Protein AF-A0A4Y2QXQ5-F1 (afdb_monomer_lite)

Radius of gyration: 23.0 Å; chains: 1; bounding box: 52×23×56 Å

Secondary structure (DSSP, 8-state):
-HHHHHHHHH--THHHHHHHHHHHHHHHHHHHHHHHHHHHHHHHHHH-TT-TTHHHHHHHHHHT--TTHHHHHTT--S-S-HHHHHHHHHHHHS---------

Sequence (103 aa):
MRAVQKRANNTTGTEQTRYQLLFSRKQALYKKLSLRAKRTSLKNLCKQTKNPYGIPYKAIVKDNLPPSDLFKIMDQPEEGDSQSFANRILRELYPQIPIPFQR

Organism: Araneus ventricosus (NCBI:txid182803)

Foldseek 3Di:
DVVLVVQLVPDDDPVNVVSVVVVVVVVVVVVVVVVVVVVVVLVVLCVPVVLVQSVLVVVCVVVVHDPLCSCVVSPPPPPDDPVVVVVVSCCVVCPPPPPPPPD

Structure (mmCIF, N/CA/C/O backbone):
data_AF-A0A4Y2QXQ5-F1
#
_entry.id   AF-A0A4Y2QXQ5-F1
#
loop_
_atom_site.group_PDB
_atom_site.id
_atom_site.type_symbol
_atom_site.label_atom_id
_atom_site.label_alt_id
_atom_site.label_comp_id
_atom_site.label_asym_id
_atom_site.label_entity_id
_atom_site.label_seq_id
_atom_site.pdbx_PDB_ins_code
_atom_site.Cartn_x
_atom_site.Cartn_y
_atom_site.Cartn_z
_atom_site.occupancy
_atom_site.B_iso_or_equiv
_atom_site.auth_seq_id
_atom_site.auth_comp_id
_atom_site.auth_asym_id
_atom_site.auth_atom_id
_atom_site.pdbx_PDB_model_num
ATOM 1 N N . MET A 1 1 ? -6.386 2.374 17.327 1.00 83.56 1 MET A N 1
ATOM 2 C CA . MET A 1 1 ? -7.314 1.238 17.096 1.00 83.56 1 MET A CA 1
ATOM 3 C C . MET A 1 1 ? -7.324 0.244 18.252 1.00 83.56 1 MET A C 1
ATOM 5 O O . MET A 1 1 ? -8.385 0.059 18.833 1.00 83.56 1 MET A O 1
ATOM 9 N N . ARG A 1 2 ? -6.168 -0.314 18.652 1.00 88.06 2 ARG A N 1
ATOM 10 C CA . ARG A 1 2 ? -6.060 -1.296 19.754 1.00 88.06 2 ARG A CA 1
ATOM 11 C C . ARG A 1 2 ? -6.751 -0.880 21.062 1.00 88.06 2 ARG A C 1
ATOM 13 O O . ARG A 1 2 ? -7.418 -1.701 21.669 1.00 88.06 2 ARG A O 1
ATOM 20 N N . ALA A 1 3 ? -6.655 0.388 21.468 1.00 90.50 3 ALA A N 1
ATOM 21 C CA . ALA A 1 3 ? -7.294 0.870 22.698 1.00 90.50 3 ALA A CA 1
ATOM 22 C C . ALA A 1 3 ? -8.834 0.761 22.687 1.00 90.50 3 ALA A C 1
ATOM 24 O O . ALA A 1 3 ? -9.422 0.395 23.696 1.00 90.50 3 ALA A O 1
ATOM 25 N N . VAL A 1 4 ? -9.489 1.039 21.552 1.00 88.00 4 VAL A N 1
ATOM 26 C CA . VAL A 1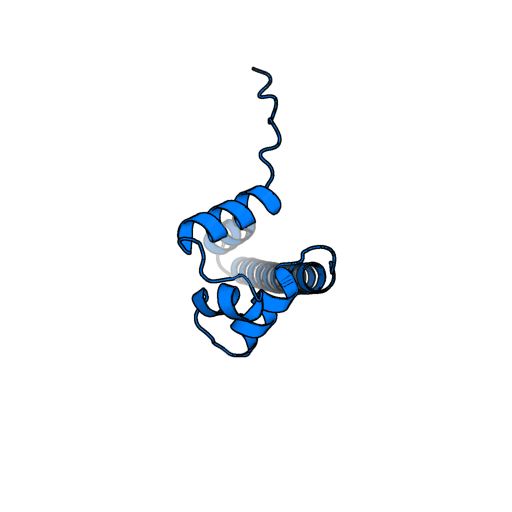 4 ? -10.959 0.937 21.427 1.00 88.00 4 VAL A CA 1
ATOM 27 C C . VAL A 1 4 ? -11.390 -0.527 21.415 1.00 88.00 4 VAL A C 1
ATOM 29 O O . VAL A 1 4 ? -12.380 -0.876 22.042 1.00 88.00 4 VAL A O 1
ATOM 32 N N . GLN A 1 5 ? -10.600 -1.387 20.770 1.00 90.06 5 GLN A N 1
ATOM 33 C CA . GLN A 1 5 ? -10.837 -2.828 20.767 1.00 90.06 5 GLN A CA 1
ATOM 34 C C . GLN A 1 5 ? -10.699 -3.435 22.167 1.00 90.06 5 GLN A C 1
ATOM 36 O O . GLN A 1 5 ? -11.559 -4.194 22.588 1.00 90.06 5 GLN A O 1
ATOM 41 N N . LYS A 1 6 ? -9.670 -3.036 22.928 1.00 92.81 6 LYS A N 1
ATOM 42 C CA . LYS A 1 6 ? -9.522 -3.442 24.334 1.00 92.81 6 LYS A CA 1
ATOM 43 C C . LYS A 1 6 ? -10.731 -3.025 25.178 1.00 92.81 6 LYS A C 1
ATOM 45 O O . LYS A 1 6 ? -11.224 -3.829 25.952 1.00 92.81 6 LYS A O 1
ATOM 50 N N . ARG A 1 7 ? -11.250 -1.802 25.000 1.00 90.50 7 ARG A N 1
ATOM 51 C CA . ARG A 1 7 ? -12.461 -1.348 25.710 1.00 90.50 7 ARG A CA 1
ATOM 52 C C . ARG A 1 7 ? -13.695 -2.161 25.324 1.00 90.50 7 ARG A C 1
ATOM 54 O O . ARG A 1 7 ? -14.424 -2.563 26.216 1.00 90.50 7 ARG A O 1
ATOM 61 N N . ALA A 1 8 ? -13.887 -2.455 24.038 1.00 89.44 8 ALA A N 1
ATOM 62 C CA . ALA A 1 8 ? -14.979 -3.309 23.567 1.00 89.44 8 ALA A CA 1
ATOM 63 C C . ALA A 1 8 ? -14.907 -4.740 24.129 1.00 89.44 8 ALA A C 1
ATOM 65 O O . ALA A 1 8 ? -15.936 -5.352 24.368 1.00 89.44 8 ALA A O 1
ATOM 66 N N . ASN A 1 9 ? -13.707 -5.276 24.352 1.00 89.62 9 ASN A N 1
ATOM 67 C CA . ASN A 1 9 ? -13.545 -6.626 24.896 1.00 89.62 9 ASN A CA 1
ATOM 68 C C . ASN A 1 9 ? -13.722 -6.680 26.423 1.00 89.62 9 ASN A C 1
ATOM 70 O O . ASN A 1 9 ? -14.108 -7.715 26.948 1.00 89.62 9 ASN A O 1
ATOM 74 N N . ASN A 1 10 ? -13.437 -5.578 27.122 1.00 90.81 10 ASN A N 1
ATOM 75 C CA . ASN A 1 10 ? -13.465 -5.507 28.586 1.00 90.81 10 ASN A CA 1
ATOM 76 C C . ASN A 1 10 ? -14.776 -4.927 29.147 1.00 90.81 10 ASN A C 1
ATOM 78 O O . ASN A 1 10 ? -14.902 -4.784 30.359 1.00 90.81 10 ASN A O 1
ATOM 82 N N . THR A 1 11 ? -15.712 -4.517 28.289 1.00 89.69 11 THR A N 1
ATOM 83 C CA . THR A 1 11 ? -17.012 -3.965 28.696 1.00 89.69 11 THR A CA 1
ATOM 84 C C .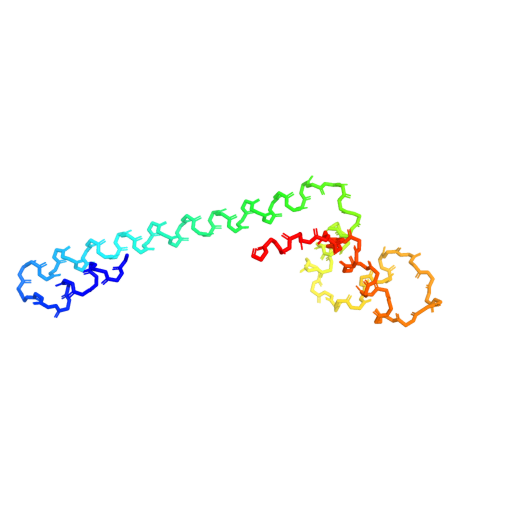 THR A 1 11 ? -18.128 -4.927 28.326 1.00 89.69 11 THR A C 1
ATOM 86 O O . THR A 1 11 ? -18.031 -5.634 27.326 1.00 89.69 11 THR A O 1
ATOM 89 N N . THR A 1 12 ? -19.193 -4.931 29.121 1.00 89.62 12 THR A N 1
ATOM 90 C CA . THR A 1 12 ? -20.357 -5.808 28.950 1.00 89.62 12 THR A CA 1
ATOM 91 C C . THR A 1 12 ? -21.618 -4.955 28.820 1.00 89.62 12 THR A C 1
ATOM 93 O O . THR A 1 12 ? -21.673 -3.835 29.332 1.00 89.62 12 THR A O 1
ATOM 96 N N . GLY A 1 13 ? -22.639 -5.460 28.131 1.00 87.00 13 GLY A N 1
ATOM 97 C CA . GLY A 1 13 ? -23.924 -4.770 27.991 1.00 87.00 13 GLY A CA 1
ATOM 98 C C . GLY A 1 13 ? -23.924 -3.665 26.926 1.00 87.00 13 GLY A C 1
ATOM 99 O O . GLY A 1 13 ? -23.279 -3.768 25.882 1.00 87.00 13 GLY A O 1
ATOM 100 N N . THR A 1 14 ? -24.682 -2.595 27.150 1.00 87.81 14 THR A N 1
ATOM 101 C CA . THR A 1 14 ? -24.926 -1.541 26.144 1.00 87.81 14 THR A CA 1
ATOM 102 C C . THR A 1 14 ? -23.660 -0.772 25.750 1.00 87.81 14 THR A C 1
ATOM 104 O O . THR A 1 14 ? -23.459 -0.467 24.570 1.00 87.81 14 THR A O 1
ATOM 107 N N . GLU A 1 15 ? -22.747 -0.539 26.696 1.00 89.44 15 GLU A N 1
ATOM 108 C CA . GLU A 1 15 ? -21.462 0.120 26.427 1.00 89.44 15 GLU A CA 1
ATOM 109 C C . GLU A 1 15 ? -20.541 -0.727 25.537 1.00 89.44 15 GLU A C 1
ATOM 111 O O . GLU A 1 15 ? -19.812 -0.181 24.703 1.00 89.44 15 GLU A O 1
ATOM 116 N N . GLN A 1 16 ? -20.631 -2.058 25.616 1.00 92.19 16 GLN A N 1
ATOM 117 C CA . GLN A 1 16 ? -19.891 -2.962 24.732 1.00 92.19 16 GLN A CA 1
ATOM 118 C C . GLN A 1 16 ? -20.257 -2.725 23.263 1.00 92.19 16 GLN A C 1
ATOM 120 O O . GLN A 1 16 ? -19.385 -2.542 22.406 1.00 92.19 16 GLN A O 1
ATOM 125 N N . THR A 1 17 ? -21.562 -2.656 22.989 1.00 91.75 17 THR A N 1
ATOM 126 C CA . THR A 1 17 ? -22.112 -2.416 21.647 1.00 91.75 17 THR A CA 1
ATOM 127 C C . THR A 1 17 ? -21.669 -1.052 21.117 1.00 91.75 17 THR A C 1
ATOM 129 O O . THR A 1 17 ? -21.261 -0.918 19.959 1.00 91.75 17 THR A O 1
ATOM 132 N N . ARG A 1 18 ? -21.652 -0.030 21.984 1.00 94.19 18 ARG A N 1
ATOM 133 C CA . ARG A 1 18 ? -21.161 1.314 21.653 1.00 94.19 18 ARG A CA 1
ATOM 134 C C . ARG A 1 18 ? -19.683 1.302 21.250 1.00 94.19 18 ARG A C 1
ATOM 136 O O . ARG A 1 18 ? -19.318 1.906 20.235 1.00 94.19 18 ARG A O 1
ATOM 143 N N . TYR A 1 19 ? -18.826 0.605 21.999 1.00 94.00 19 TYR A N 1
ATOM 144 C CA . TYR A 1 19 ? -17.403 0.494 21.668 1.00 94.00 19 TYR A CA 1
ATOM 145 C C . TYR A 1 19 ? -17.142 -0.346 20.414 1.00 94.00 19 TYR A C 1
ATOM 147 O O . TYR A 1 19 ? -16.271 0.027 19.621 1.00 94.00 19 TYR A O 1
ATOM 155 N N . GLN A 1 20 ? -17.906 -1.416 20.178 1.00 93.50 20 GLN A N 1
ATOM 156 C CA . GLN A 1 20 ? -17.837 -2.184 18.929 1.00 93.50 20 GLN A CA 1
ATOM 157 C C . GLN A 1 20 ? -18.222 -1.330 17.719 1.00 93.50 20 GLN A C 1
ATOM 159 O O . GLN A 1 20 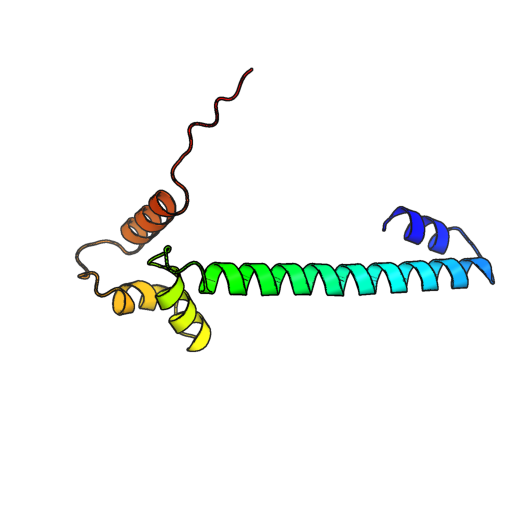? -17.478 -1.289 16.737 1.00 93.50 20 GLN A O 1
ATOM 164 N N . LEU A 1 21 ? -19.321 -0.574 17.799 1.00 95.00 21 LEU A N 1
ATOM 165 C CA . LEU A 1 21 ? -19.731 0.336 16.729 1.00 95.00 21 LEU A CA 1
ATOM 166 C C . LEU A 1 21 ? -18.652 1.393 16.446 1.00 95.00 21 LEU A C 1
ATOM 168 O O . LEU A 1 21 ? -18.314 1.661 15.287 1.00 95.00 21 LEU A O 1
ATOM 172 N N . LEU A 1 22 ? -18.071 1.975 17.501 1.00 94.88 22 LEU A N 1
ATOM 173 C CA . LEU A 1 22 ? -16.978 2.939 17.381 1.00 94.88 22 LEU A CA 1
ATOM 174 C C . LEU A 1 22 ? -15.738 2.316 16.721 1.00 94.88 22 LEU A C 1
ATOM 176 O O . LEU A 1 22 ? -15.107 2.950 15.870 1.00 94.88 22 LEU A O 1
ATOM 180 N N . PHE A 1 23 ? -15.389 1.084 17.097 1.00 94.19 23 PHE A N 1
ATOM 181 C C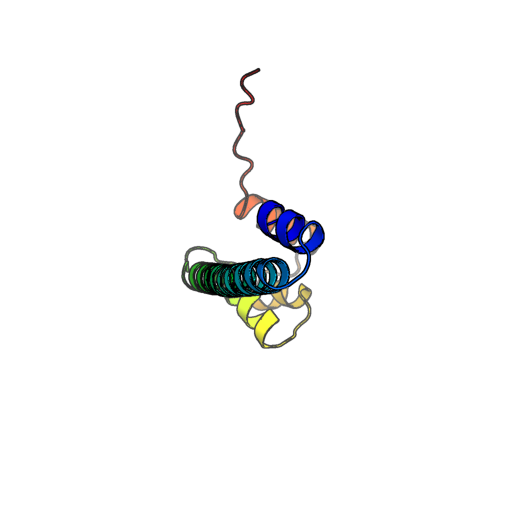A . PHE A 1 23 ? -14.282 0.343 16.501 1.00 94.19 23 PHE A CA 1
ATOM 182 C C . PHE A 1 23 ? -14.511 0.101 15.005 1.00 94.19 23 PHE A C 1
ATOM 184 O O . PHE A 1 23 ? -13.654 0.472 14.199 1.00 94.19 23 PHE A O 1
ATOM 191 N N . SER A 1 24 ? -15.681 -0.415 14.624 1.00 93.56 24 SER A N 1
ATOM 192 C CA . SER A 1 24 ? -16.051 -0.683 13.230 1.00 93.56 24 SER A CA 1
ATOM 193 C C . SER A 1 24 ? -15.996 0.579 12.368 1.00 93.56 24 SER A C 1
ATOM 195 O O . SER A 1 24 ? -15.391 0.568 11.294 1.00 93.56 24 SER A O 1
ATOM 197 N N . ARG A 1 25 ? -16.521 1.712 12.863 1.00 96.31 25 ARG A N 1
ATOM 198 C CA . ARG A 1 25 ? -16.445 3.007 12.158 1.00 96.31 25 ARG A CA 1
ATOM 199 C C . ARG A 1 25 ? -15.002 3.448 11.927 1.00 96.31 25 ARG A C 1
ATOM 201 O O . ARG A 1 25 ? -14.636 3.806 10.806 1.00 96.31 25 ARG A O 1
ATOM 208 N N . LYS A 1 26 ? -14.156 3.393 12.961 1.00 95.38 26 LYS A N 1
ATOM 209 C CA . LYS A 1 26 ? -12.739 3.771 12.830 1.00 95.38 26 LYS A CA 1
ATOM 210 C C . LYS A 1 26 ? -11.981 2.829 11.893 1.00 95.38 26 LYS A C 1
ATOM 212 O O . LYS A 1 26 ? -11.140 3.287 11.121 1.00 95.38 26 LYS A O 1
ATOM 217 N N . GLN A 1 27 ? -12.293 1.535 11.917 1.00 95.56 27 GLN A N 1
ATOM 218 C CA . GLN A 1 27 ? -11.676 0.553 11.031 1.00 95.56 27 GLN A CA 1
ATOM 219 C C . GLN A 1 27 ? -12.060 0.790 9.568 1.00 95.56 27 GLN A C 1
ATOM 221 O O . GLN A 1 27 ? -11.186 0.774 8.701 1.00 95.56 27 GLN A O 1
ATOM 226 N N . ALA A 1 28 ? -13.338 1.057 9.292 1.00 96.62 28 ALA A N 1
ATOM 227 C CA . ALA A 1 28 ? -13.821 1.374 7.952 1.00 96.62 28 ALA A CA 1
ATOM 228 C C . ALA A 1 28 ? -13.163 2.648 7.401 1.00 96.62 28 ALA A C 1
ATOM 230 O O . ALA A 1 28 ? -12.668 2.649 6.271 1.00 96.62 28 ALA A O 1
ATOM 231 N N . LEU A 1 29 ? -13.071 3.706 8.217 1.00 96.88 29 LEU A N 1
ATOM 232 C CA . LEU A 1 29 ? -12.371 4.940 7.847 1.00 96.88 29 LEU A CA 1
ATOM 233 C C . LEU A 1 29 ? -10.894 4.686 7.533 1.00 96.88 29 LEU A C 1
ATOM 235 O O . LEU A 1 29 ? -10.407 5.130 6.496 1.00 96.88 29 LEU A O 1
ATOM 239 N N . TYR A 1 30 ? -10.193 3.921 8.372 1.00 95.69 30 TYR A N 1
ATOM 240 C CA . TYR A 1 30 ? -8.795 3.566 8.126 1.00 95.69 30 TYR A CA 1
ATOM 241 C C . TYR A 1 30 ? -8.612 2.775 6.821 1.00 95.69 30 TYR A C 1
ATOM 243 O O . TYR A 1 30 ? -7.743 3.108 6.014 1.00 95.69 30 TYR A O 1
ATOM 251 N N . LYS A 1 31 ? -9.450 1.761 6.565 1.00 96.75 31 LYS A N 1
ATOM 252 C CA . LYS A 1 31 ? -9.423 0.989 5.308 1.00 96.75 31 LYS A CA 1
ATOM 253 C C . LYS A 1 31 ? -9.670 1.889 4.092 1.00 96.75 31 LYS A C 1
ATOM 255 O O . LYS A 1 31 ? -8.939 1.805 3.111 1.00 96.75 31 LYS A O 1
ATOM 260 N N . LYS A 1 32 ? -10.642 2.803 4.173 1.00 97.69 32 LYS A N 1
ATOM 261 C CA . LYS A 1 32 ? -10.934 3.774 3.107 1.00 97.69 32 LYS A CA 1
ATOM 262 C C . LYS A 1 32 ? -9.748 4.705 2.840 1.00 97.69 32 LYS A C 1
ATOM 264 O O . LYS A 1 32 ? -9.365 4.890 1.687 1.00 97.69 32 LYS A O 1
ATOM 269 N N . LEU A 1 33 ? -9.164 5.282 3.891 1.00 97.50 33 LEU A N 1
ATOM 270 C CA . LEU A 1 33 ? -8.038 6.211 3.778 1.00 97.50 33 LEU A CA 1
ATOM 271 C C . LEU A 1 33 ? -6.775 5.516 3.267 1.00 97.50 33 LEU A C 1
ATOM 273 O O . LEU A 1 33 ? -6.135 6.028 2.355 1.00 97.50 33 LEU A O 1
ATOM 277 N N . SER A 1 34 ? -6.454 4.331 3.788 1.00 96.06 34 SER A N 1
ATOM 278 C CA . SER A 1 34 ? -5.311 3.537 3.321 1.00 96.06 34 SER A CA 1
ATOM 279 C C . SER A 1 34 ? -5.470 3.108 1.862 1.00 96.06 34 SER A C 1
ATOM 281 O O . SER A 1 34 ? -4.530 3.249 1.083 1.00 96.06 34 SER A O 1
ATOM 283 N N . LEU A 1 35 ? -6.661 2.664 1.447 1.00 96.75 35 LEU A N 1
ATOM 284 C CA . LEU A 1 35 ? -6.938 2.338 0.047 1.00 96.75 35 LEU A CA 1
ATOM 285 C C . LEU A 1 35 ? -6.801 3.569 -0.858 1.00 96.75 35 LEU A C 1
ATOM 287 O O . LEU A 1 35 ? -6.201 3.482 -1.929 1.00 96.75 35 LEU A O 1
ATOM 291 N N . ARG A 1 36 ? -7.320 4.725 -0.424 1.00 96.69 36 ARG A N 1
ATOM 292 C CA . ARG A 1 36 ? -7.164 5.991 -1.149 1.00 96.69 36 ARG A CA 1
ATOM 293 C C . ARG A 1 36 ? -5.690 6.373 -1.273 1.00 96.69 36 ARG A C 1
ATOM 295 O O . ARG A 1 36 ? -5.262 6.693 -2.373 1.00 96.69 36 ARG A O 1
ATOM 302 N N . ALA A 1 37 ? -4.916 6.288 -0.193 1.00 95.19 37 ALA A N 1
ATOM 303 C CA . ALA A 1 37 ? -3.485 6.584 -0.197 1.00 95.19 37 ALA A CA 1
ATOM 304 C C . ALA A 1 37 ? -2.715 5.666 -1.158 1.00 95.19 37 ALA A C 1
ATOM 306 O O . ALA A 1 37 ? -1.952 6.162 -1.982 1.00 95.19 37 ALA A O 1
ATOM 307 N N . LYS A 1 38 ? -2.985 4.353 -1.133 1.00 92.00 38 LYS A N 1
ATOM 308 C CA . LYS A 1 38 ? -2.394 3.378 -2.067 1.00 92.00 38 LYS A CA 1
ATOM 309 C C . LYS A 1 38 ? -2.716 3.711 -3.525 1.00 92.00 38 LYS A C 1
ATOM 311 O O . LYS A 1 38 ? -1.816 3.770 -4.355 1.00 92.00 38 LYS A O 1
ATOM 316 N N . ARG A 1 39 ? -3.988 3.987 -3.837 1.00 92.44 39 ARG A N 1
ATOM 317 C CA . ARG A 1 39 ? -4.421 4.363 -5.195 1.00 92.44 39 ARG A CA 1
ATOM 318 C C . ARG A 1 39 ? -3.796 5.675 -5.659 1.00 92.44 39 ARG A C 1
ATOM 320 O O . ARG A 1 39 ? -3.363 5.764 -6.801 1.00 92.44 39 ARG A O 1
ATOM 327 N N . THR A 1 40 ? -3.740 6.682 -4.790 1.00 90.56 40 THR A N 1
ATOM 328 C CA . THR A 1 40 ? -3.093 7.962 -5.099 1.00 90.56 40 THR A CA 1
ATOM 329 C C . THR A 1 40 ? -1.592 7.783 -5.311 1.00 90.56 40 THR A C 1
ATOM 331 O O . THR A 1 40 ? -1.067 8.328 -6.270 1.00 90.56 40 THR A O 1
ATOM 334 N N . SER A 1 41 ? -0.913 6.987 -4.481 1.00 83.00 41 SER A N 1
ATOM 335 C CA . SER A 1 41 ? 0.509 6.662 -4.640 1.00 83.00 41 SER A CA 1
ATOM 336 C C . SER A 1 41 ? 0.782 5.967 -5.974 1.00 83.00 41 SER A C 1
ATOM 338 O O . SER A 1 41 ? 1.632 6.436 -6.722 1.00 83.00 41 SER A O 1
ATOM 340 N N . LEU A 1 42 ? -0.007 4.949 -6.336 1.00 78.88 42 LEU A N 1
ATOM 341 C CA . LEU A 1 42 ? 0.088 4.293 -7.643 1.00 78.88 42 LEU A CA 1
ATOM 342 C C . LEU A 1 42 ? -0.172 5.277 -8.791 1.00 78.88 42 LEU A C 1
ATOM 344 O O . LEU A 1 42 ? 0.592 5.333 -9.746 1.00 78.88 42 LEU A O 1
ATOM 348 N N . LYS A 1 43 ? -1.224 6.099 -8.693 1.00 83.19 43 LYS A N 1
ATOM 349 C CA . LYS A 1 43 ? -1.538 7.122 -9.701 1.00 83.19 43 LYS A CA 1
ATOM 350 C C . LYS A 1 43 ? -0.401 8.132 -9.849 1.00 83.19 43 LYS A C 1
ATOM 352 O O . LYS A 1 43 ? -0.113 8.533 -10.969 1.00 83.19 43 LYS A O 1
ATOM 357 N N . ASN A 1 44 ? 0.223 8.541 -8.747 1.00 79.31 44 ASN A N 1
ATOM 358 C CA . ASN A 1 44 ? 1.355 9.460 -8.748 1.00 79.31 44 ASN A CA 1
ATOM 359 C C . ASN A 1 44 ? 2.600 8.801 -9.343 1.00 79.31 44 ASN A C 1
ATOM 361 O O . ASN A 1 44 ? 3.231 9.421 -10.185 1.00 79.31 44 ASN A O 1
ATOM 365 N N . LEU A 1 45 ? 2.896 7.545 -9.000 1.00 70.81 45 LEU A N 1
ATOM 366 C CA . LEU A 1 45 ? 3.969 6.763 -9.621 1.00 70.81 45 LEU A CA 1
ATOM 367 C C . LEU A 1 45 ? 3.764 6.650 -11.139 1.00 70.81 45 LEU A C 1
ATOM 369 O O . LEU A 1 45 ? 4.680 6.902 -11.909 1.00 70.81 45 LEU A O 1
ATOM 373 N N . CYS A 1 46 ? 2.538 6.360 -11.581 1.00 63.56 46 CYS A N 1
ATOM 374 C CA . CYS A 1 46 ? 2.198 6.286 -13.002 1.00 63.56 46 CYS A CA 1
ATOM 375 C C . CYS A 1 46 ? 2.156 7.653 -13.711 1.00 63.56 46 CYS A C 1
ATOM 377 O O . CYS A 1 46 ? 2.138 7.684 -14.938 1.00 63.56 46 CYS A O 1
ATOM 379 N N . LYS A 1 47 ? 2.064 8.769 -12.973 1.00 67.69 47 LYS A N 1
ATOM 380 C CA . LYS A 1 47 ? 2.038 10.140 -13.517 1.00 67.69 47 LYS A CA 1
ATOM 381 C C . LYS A 1 47 ? 3.390 10.839 -13.458 1.00 67.69 47 LYS A C 1
ATOM 383 O O . LYS A 1 47 ? 3.607 11.757 -14.239 1.00 67.69 47 LYS A O 1
ATOM 388 N N . GLN A 1 48 ? 4.268 10.457 -12.533 1.00 58.94 48 GLN A N 1
ATOM 389 C CA . GLN A 1 48 ? 5.648 10.924 -12.466 1.00 58.94 48 GLN A CA 1
ATOM 390 C C . GLN A 1 48 ? 6.429 10.267 -13.609 1.00 58.94 48 GLN A C 1
ATOM 392 O O . GLN A 1 48 ? 7.243 9.370 -13.424 1.00 58.94 48 GLN A O 1
ATOM 397 N N . THR A 1 49 ? 6.170 10.756 -14.818 1.00 51.50 49 THR A N 1
ATOM 398 C CA . THR A 1 49 ? 6.791 10.420 -16.107 1.00 51.50 49 THR A CA 1
ATOM 399 C C . THR A 1 49 ? 8.297 10.701 -16.174 1.00 51.50 49 THR A C 1
ATOM 401 O O . THR A 1 49 ? 8.883 10.625 -17.246 1.00 51.50 49 THR A O 1
ATOM 404 N N . LYS A 1 50 ? 8.949 11.001 -15.042 1.00 60.56 50 LYS A N 1
ATOM 405 C CA . LYS A 1 50 ? 10.412 11.028 -14.931 1.00 60.56 50 LYS A CA 1
ATOM 406 C C . LYS A 1 50 ? 11.019 9.649 -14.698 1.00 60.56 50 LYS A C 1
ATOM 408 O O . LYS A 1 50 ? 12.217 9.509 -14.892 1.00 60.56 50 LYS A O 1
ATOM 413 N N . ASN A 1 51 ? 10.236 8.661 -14.260 1.00 64.56 51 ASN A N 1
ATOM 414 C CA . ASN A 1 51 ? 10.743 7.306 -14.092 1.00 64.56 51 ASN A CA 1
ATOM 415 C C . ASN A 1 51 ? 10.610 6.540 -15.424 1.00 64.56 51 ASN A C 1
ATOM 417 O O . ASN A 1 51 ? 9.485 6.153 -15.767 1.00 64.56 51 ASN A O 1
ATOM 421 N N . PRO A 1 52 ? 11.716 6.300 -16.157 1.00 72.75 52 PRO A N 1
ATOM 422 C CA . PRO A 1 52 ? 11.677 5.631 -17.459 1.00 72.75 52 PRO A CA 1
ATOM 423 C C . PRO A 1 52 ? 11.138 4.192 -17.366 1.00 72.75 52 PRO A C 1
ATOM 425 O O . PRO A 1 52 ? 10.642 3.658 -18.352 1.00 72.75 52 PRO A O 1
ATOM 428 N N . TYR A 1 53 ? 11.137 3.595 -16.168 1.00 77.44 53 TYR A N 1
ATOM 429 C CA . TYR A 1 53 ? 10.687 2.225 -15.908 1.00 77.44 53 TYR A CA 1
ATOM 430 C C . TYR A 1 53 ? 9.187 2.110 -15.576 1.00 77.44 53 TYR A C 1
ATOM 432 O O . TYR A 1 53 ? 8.614 1.021 -15.616 1.00 77.44 53 TYR A O 1
ATOM 440 N N . GLY A 1 54 ? 8.512 3.216 -15.243 1.00 77.62 54 GLY A N 1
ATOM 441 C CA . GLY A 1 54 ? 7.131 3.177 -14.741 1.00 77.62 54 GLY A CA 1
ATOM 442 C C . GLY A 1 54 ? 6.079 2.832 -15.803 1.00 77.62 54 GLY A C 1
ATOM 443 O O . GLY A 1 54 ? 5.120 2.110 -15.524 1.00 77.62 54 GLY A O 1
ATOM 444 N N . ILE A 1 55 ? 6.255 3.343 -17.024 1.00 80.12 55 ILE A N 1
ATOM 445 C CA . ILE A 1 55 ? 5.377 3.076 -18.173 1.00 80.12 55 ILE A CA 1
ATOM 446 C C . ILE A 1 55 ? 5.475 1.610 -18.631 1.00 80.12 55 ILE A C 1
ATOM 448 O O . ILE A 1 55 ? 4.423 0.967 -18.702 1.00 80.12 55 ILE A O 1
ATOM 452 N N . PRO A 1 56 ? 6.675 1.046 -18.880 1.00 81.81 56 PRO A N 1
ATOM 453 C CA . PRO A 1 56 ? 6.792 -0.344 -19.319 1.00 81.81 56 PRO A CA 1
ATOM 454 C C . PRO A 1 56 ? 6.348 -1.337 -18.232 1.00 81.81 56 PRO A C 1
ATOM 456 O O . PRO A 1 56 ? 5.635 -2.292 -18.534 1.00 81.81 56 PRO A O 1
ATOM 459 N N . TYR A 1 57 ? 6.618 -1.061 -16.948 1.00 82.12 57 TYR A N 1
ATOM 460 C CA . TYR A 1 57 ? 6.098 -1.883 -15.846 1.00 82.12 57 TYR A CA 1
ATOM 461 C C . TYR A 1 57 ? 4.563 -1.909 -15.808 1.00 82.12 57 TYR A C 1
ATOM 463 O O . TYR A 1 57 ? 3.945 -2.957 -15.627 1.00 82.12 57 TYR A O 1
ATOM 471 N N . LYS A 1 58 ? 3.921 -0.753 -16.015 1.00 83.50 58 LYS A N 1
ATOM 472 C CA . LYS A 1 58 ? 2.458 -0.664 -16.056 1.00 83.50 58 LYS A CA 1
ATOM 473 C C . LYS A 1 58 ? 1.865 -1.463 -17.219 1.00 83.50 58 LYS A C 1
ATOM 475 O O . LYS A 1 58 ? 0.799 -2.042 -17.034 1.00 83.50 58 LYS A O 1
ATOM 480 N N . ALA A 1 59 ? 2.510 -1.468 -18.386 1.00 83.56 59 ALA A N 1
ATOM 481 C CA . ALA A 1 59 ? 2.060 -2.247 -19.539 1.00 83.56 59 ALA A CA 1
ATOM 482 C C . ALA A 1 59 ? 2.050 -3.749 -19.213 1.00 83.56 59 ALA A C 1
ATOM 484 O O . ALA A 1 59 ? 1.018 -4.396 -19.341 1.00 83.56 59 ALA A O 1
ATOM 485 N N . ILE A 1 60 ? 3.132 -4.260 -18.627 1.00 86.12 60 ILE A N 1
ATOM 486 C CA . ILE A 1 60 ? 3.251 -5.676 -18.239 1.00 86.12 6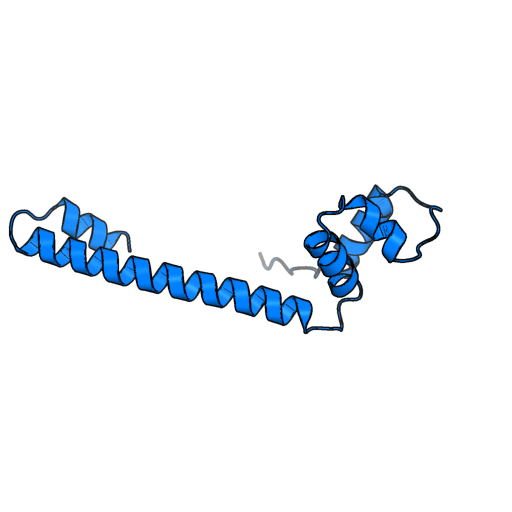0 ILE A CA 1
ATOM 487 C C . ILE A 1 60 ? 2.221 -6.090 -17.203 1.00 86.12 60 ILE A C 1
ATOM 489 O O . ILE A 1 60 ? 1.557 -7.111 -17.358 1.00 86.12 60 ILE A O 1
ATOM 493 N N . VAL A 1 61 ? 2.052 -5.278 -16.158 1.00 82.69 61 VAL A N 1
ATOM 494 C CA . VAL A 1 61 ? 1.058 -5.553 -15.113 1.00 82.69 61 VAL A CA 1
ATOM 495 C C . VAL A 1 61 ? -0.363 -5.494 -15.674 1.00 82.69 61 VAL A C 1
ATOM 497 O O . VAL A 1 61 ? -1.231 -6.229 -15.214 1.00 82.69 61 VAL A O 1
ATOM 500 N N . LYS A 1 62 ? -0.622 -4.625 -16.658 1.00 86.56 62 LYS A N 1
ATOM 501 C CA . LYS A 1 62 ? -1.929 -4.530 -17.317 1.00 86.56 62 LYS A CA 1
ATOM 502 C C . LYS A 1 62 ? -2.210 -5.756 -18.190 1.00 86.56 62 LYS A C 1
ATOM 504 O O . LYS A 1 62 ? -3.335 -6.248 -18.168 1.00 86.56 62 LYS A O 1
ATOM 509 N N . ASP A 1 63 ? -1.204 -6.235 -18.910 1.00 86.69 63 ASP A N 1
ATOM 510 C CA . ASP A 1 63 ? -1.337 -7.323 -19.882 1.00 86.69 63 ASP A CA 1
ATOM 511 C C . ASP A 1 63 ? -1.081 -8.712 -19.256 1.00 86.69 63 ASP A C 1
ATOM 513 O O . ASP A 1 63 ? -1.141 -9.727 -19.943 1.00 86.69 63 ASP A O 1
ATOM 517 N N . ASN A 1 64 ? -0.862 -8.772 -17.934 1.00 87.19 64 ASN A N 1
ATOM 518 C CA . ASN A 1 64 ? -0.544 -9.980 -17.156 1.00 87.19 64 ASN A CA 1
ATOM 519 C C . ASN A 1 64 ? 0.672 -10.754 -17.692 1.00 87.19 64 ASN A C 1
ATOM 521 O O . ASN A 1 64 ? 0.718 -11.984 -17.631 1.00 87.19 64 ASN A O 1
ATOM 525 N N . LEU A 1 65 ? 1.657 -10.024 -18.211 1.00 85.81 65 LEU A N 1
ATOM 526 C CA . LEU A 1 65 ? 2.879 -10.595 -18.762 1.00 85.81 65 LEU A CA 1
ATOM 527 C C . LEU A 1 65 ? 3.892 -10.914 -17.649 1.00 85.81 65 LEU A C 1
ATOM 529 O O . LEU A 1 65 ? 3.855 -10.306 -16.570 1.00 85.81 65 LEU A O 1
ATOM 533 N N . PRO A 1 66 ? 4.812 -11.865 -17.876 1.00 85.50 66 PRO A N 1
ATOM 534 C CA . PRO A 1 66 ? 5.884 -12.129 -16.933 1.00 85.50 66 PRO A CA 1
ATOM 535 C C . PRO A 1 66 ? 6.803 -10.900 -16.792 1.00 85.50 66 PRO A C 1
ATOM 537 O O . PRO A 1 66 ? 7.068 -10.205 -17.775 1.00 85.50 66 PRO A O 1
ATOM 540 N N . PRO A 1 67 ? 7.363 -10.638 -15.595 1.00 79.00 67 PRO A N 1
ATOM 541 C CA . PRO A 1 67 ? 8.268 -9.507 -15.376 1.00 79.00 67 PRO A CA 1
ATOM 542 C C . PRO A 1 67 ? 9.502 -9.490 -16.289 1.00 79.00 67 PRO A C 1
ATOM 544 O O . PRO A 1 67 ? 10.057 -8.423 -16.524 1.00 79.00 67 PRO A O 1
ATOM 547 N N . SER A 1 68 ? 9.920 -10.646 -16.819 1.00 78.31 68 SER A N 1
ATOM 548 C CA . SER A 1 68 ? 11.018 -10.766 -17.787 1.00 78.31 68 SER A CA 1
ATOM 549 C C . SER A 1 68 ? 10.739 -10.054 -19.112 1.00 78.31 68 SER A C 1
ATOM 551 O O . SER A 1 68 ? 11.670 -9.600 -19.770 1.00 78.31 68 SER A O 1
ATOM 553 N N . ASP A 1 69 ? 9.470 -9.895 -19.494 1.00 82.69 69 ASP A N 1
ATOM 554 C CA . ASP A 1 69 ? 9.100 -9.183 -20.721 1.00 82.69 69 ASP A CA 1
ATOM 555 C C . ASP A 1 69 ? 9.323 -7.665 -20.606 1.00 82.69 69 ASP A C 1
ATOM 557 O O . ASP A 1 69 ? 9.275 -6.952 -21.607 1.00 82.69 69 ASP A O 1
ATOM 561 N N . LEU A 1 70 ? 9.661 -7.163 -19.409 1.00 82.00 70 LEU A N 1
ATOM 562 C CA . LEU A 1 70 ? 10.091 -5.776 -19.195 1.00 82.00 70 LEU A CA 1
ATOM 563 C C . LEU A 1 70 ? 11.323 -5.449 -20.018 1.00 82.00 70 LEU A C 1
ATOM 565 O O . LEU A 1 70 ? 11.388 -4.374 -20.603 1.00 82.00 70 LEU A O 1
ATOM 569 N N . PHE A 1 71 ? 12.261 -6.387 -20.106 1.00 78.56 71 PHE A N 1
ATOM 570 C CA . PHE A 1 71 ? 13.513 -6.187 -20.826 1.00 78.56 71 PHE A CA 1
ATOM 571 C C . PHE A 1 71 ? 13.272 -6.055 -22.331 1.00 78.56 71 PHE A C 1
ATOM 573 O O . PHE A 1 71 ? 13.855 -5.182 -22.967 1.00 78.56 71 PHE A O 1
ATOM 580 N N . LYS A 1 72 ? 12.312 -6.824 -22.860 1.00 79.06 72 LYS A N 1
ATOM 581 C CA . LYS A 1 72 ? 11.895 -6.779 -24.267 1.00 79.06 72 LYS A CA 1
ATOM 582 C C . LYS A 1 72 ? 11.209 -5.460 -24.625 1.00 79.06 72 LYS A C 1
ATOM 584 O O . LYS A 1 72 ? 11.508 -4.872 -25.652 1.00 79.06 72 LYS A O 1
ATOM 589 N N . ILE A 1 73 ? 10.306 -4.969 -23.768 1.00 79.44 73 ILE A N 1
ATOM 590 C CA . ILE A 1 73 ? 9.588 -3.697 -23.997 1.00 79.44 73 ILE A CA 1
ATOM 591 C C . ILE A 1 73 ? 10.531 -2.492 -23.914 1.00 79.44 73 ILE A C 1
ATOM 593 O O . ILE A 1 73 ? 10.278 -1.454 -24.520 1.00 79.44 73 ILE A O 1
ATOM 597 N N . MET A 1 74 ? 11.604 -2.613 -23.137 1.00 77.62 74 MET A N 1
ATOM 598 C CA . MET A 1 74 ? 12.584 -1.550 -22.955 1.00 77.62 74 MET A CA 1
ATOM 599 C C . MET A 1 74 ? 13.645 -1.479 -24.060 1.00 77.62 74 MET A C 1
ATOM 601 O O . MET A 1 74 ? 14.545 -0.647 -23.938 1.00 77.62 74 MET A O 1
ATOM 605 N N . ASP A 1 75 ? 13.528 -2.304 -25.110 1.00 66.50 75 ASP A N 1
ATOM 606 C CA . ASP A 1 75 ? 14.403 -2.320 -26.295 1.00 66.50 75 ASP A CA 1
ATOM 607 C C . ASP A 1 75 ? 15.902 -2.359 -25.928 1.00 66.50 75 ASP A C 1
ATOM 609 O O . ASP A 1 75 ? 16.767 -1.793 -26.596 1.00 66.50 75 ASP A O 1
ATOM 613 N N . GLN A 1 76 ? 16.219 -3.003 -24.799 1.00 65.81 76 GLN A N 1
ATOM 614 C CA . GLN A 1 76 ? 17.598 -3.246 -24.401 1.00 65.81 76 GLN A CA 1
ATOM 615 C C . GLN A 1 76 ? 18.085 -4.474 -25.175 1.00 65.81 76 GLN A C 1
ATOM 617 O O . GLN A 1 76 ? 17.420 -5.512 -25.107 1.00 65.81 76 GLN A O 1
ATOM 622 N N . PRO A 1 77 ? 19.219 -4.392 -25.896 1.00 54.41 77 PRO A N 1
ATOM 623 C CA . PRO A 1 77 ? 19.804 -5.573 -26.509 1.00 54.41 77 PRO A CA 1
ATOM 624 C C . PRO A 1 77 ? 20.046 -6.601 -25.404 1.00 54.41 77 PRO A C 1
ATOM 626 O O . PRO A 1 77 ? 20.479 -6.241 -24.307 1.00 54.41 77 PRO A O 1
ATOM 629 N N . GLU A 1 78 ? 19.758 -7.873 -25.675 1.00 55.81 78 GLU A N 1
ATOM 630 C CA . GLU A 1 78 ? 19.992 -9.006 -24.766 1.00 55.81 78 GLU A CA 1
ATOM 631 C C . GLU A 1 78 ? 21.497 -9.248 -24.471 1.00 55.81 78 GLU A C 1
ATOM 633 O O . GLU A 1 78 ? 21.937 -10.372 -24.258 1.00 55.81 78 GLU A O 1
ATOM 638 N N . GLU A 1 79 ? 22.329 -8.205 -24.452 1.00 54.91 79 GLU A N 1
ATOM 639 C CA . GLU A 1 79 ? 23.778 -8.249 -24.224 1.00 54.91 79 GLU A CA 1
ATOM 640 C C . GLU A 1 79 ? 24.152 -8.315 -22.731 1.00 54.91 79 GLU A C 1
ATOM 642 O O . GLU A 1 79 ? 25.300 -8.085 -22.353 1.00 54.91 79 GLU A O 1
ATOM 647 N N . GLY A 1 80 ? 23.210 -8.669 -21.850 1.00 60.84 80 GLY A N 1
ATOM 648 C CA . GLY A 1 80 ? 23.489 -8.827 -20.426 1.00 60.84 80 GLY A CA 1
ATOM 649 C C . GLY A 1 80 ? 22.510 -9.728 -19.679 1.00 60.84 80 GLY A C 1
ATOM 650 O O . GLY A 1 80 ? 21.330 -9.819 -20.007 1.00 60.84 80 GLY A O 1
ATOM 651 N N . ASP A 1 81 ? 23.016 -10.364 -18.620 1.00 74.75 81 ASP A N 1
ATOM 652 C CA . ASP A 1 81 ? 22.229 -11.124 -17.647 1.00 74.75 81 ASP A CA 1
ATOM 653 C C . ASP A 1 81 ? 21.081 -10.260 -17.084 1.00 74.75 81 ASP A C 1
ATOM 655 O O . ASP A 1 81 ? 21.303 -9.147 -16.591 1.00 74.75 81 ASP A O 1
ATOM 659 N N . SER A 1 82 ? 19.851 -10.786 -17.124 1.00 76.00 82 SER A N 1
ATOM 660 C CA . SER A 1 82 ? 18.638 -10.150 -16.581 1.00 76.00 82 SER A CA 1
ATOM 661 C C . SER A 1 82 ? 18.835 -9.654 -15.144 1.00 76.00 82 SER A C 1
ATOM 663 O O . SER A 1 82 ? 18.284 -8.624 -14.744 1.00 76.00 82 SER A O 1
ATOM 665 N N . GLN A 1 83 ? 19.662 -10.357 -14.366 1.00 79.06 83 GLN A N 1
ATOM 666 C CA . GLN A 1 83 ? 20.007 -9.977 -13.002 1.00 79.06 83 GLN A CA 1
ATOM 667 C C . GLN A 1 83 ? 20.851 -8.693 -12.937 1.00 79.06 83 GLN A C 1
ATOM 669 O O . GLN A 1 83 ? 20.624 -7.845 -12.071 1.00 79.06 83 GLN A O 1
ATOM 674 N N . SER A 1 84 ? 21.805 -8.512 -13.853 1.00 80.31 84 SER A N 1
ATOM 675 C CA . SER A 1 84 ? 22.625 -7.296 -13.949 1.00 80.31 84 SER A CA 1
ATOM 676 C C . SER A 1 84 ? 21.760 -6.072 -14.249 1.00 80.31 84 SER A C 1
ATOM 678 O O . SER A 1 84 ? 21.867 -5.037 -13.583 1.00 80.31 84 SER A O 1
ATOM 680 N N . PHE A 1 85 ? 20.823 -6.216 -15.185 1.00 78.25 85 PHE A N 1
ATOM 681 C CA . PHE A 1 85 ? 19.905 -5.143 -15.538 1.00 78.25 85 PHE A CA 1
ATOM 682 C C . PHE A 1 85 ? 18.928 -4.812 -14.399 1.00 78.25 85 PHE A C 1
ATOM 684 O O . PHE A 1 85 ? 18.750 -3.640 -14.061 1.00 78.25 85 PHE A O 1
ATOM 691 N N . ALA A 1 86 ? 18.376 -5.822 -13.715 1.00 80.25 86 ALA A N 1
ATOM 692 C CA . ALA A 1 86 ? 17.569 -5.604 -12.512 1.00 80.25 86 ALA A CA 1
ATOM 693 C C . ALA A 1 86 ? 18.350 -4.831 -11.431 1.00 80.25 86 ALA A C 1
ATOM 695 O O . ALA A 1 86 ? 17.832 -3.879 -10.844 1.00 80.25 86 ALA A O 1
ATOM 696 N N . ASN A 1 87 ? 19.623 -5.176 -11.214 1.00 82.88 87 ASN A N 1
ATOM 697 C CA . ASN A 1 87 ? 20.495 -4.463 -10.280 1.00 82.88 87 ASN A CA 1
ATOM 698 C C . ASN A 1 87 ? 20.767 -3.012 -10.707 1.00 82.88 87 ASN A C 1
ATOM 700 O O . ASN A 1 87 ? 20.820 -2.125 -9.851 1.00 82.88 87 ASN A O 1
ATOM 704 N N . ARG A 1 88 ? 20.910 -2.744 -12.010 1.00 82.06 88 ARG A N 1
ATOM 705 C CA . ARG A 1 88 ? 21.046 -1.381 -12.542 1.00 82.06 88 ARG A CA 1
ATOM 706 C C . ARG A 1 88 ? 19.797 -0.545 -12.263 1.00 82.06 88 ARG A C 1
ATOM 708 O O . ARG A 1 88 ? 19.930 0.550 -11.721 1.00 82.06 88 ARG A O 1
ATOM 715 N N . ILE A 1 89 ? 18.606 -1.082 -12.543 1.00 80.44 89 ILE A N 1
ATOM 716 C CA . ILE A 1 89 ? 17.331 -0.415 -12.232 1.00 80.44 89 ILE A CA 1
ATOM 717 C C . ILE A 1 89 ? 17.253 -0.086 -10.740 1.00 80.44 89 ILE A C 1
ATOM 719 O O . ILE A 1 89 ? 16.916 1.036 -10.369 1.00 80.44 89 ILE A O 1
ATOM 723 N N . LEU A 1 90 ? 17.588 -1.044 -9.872 1.00 82.56 90 LEU A N 1
ATOM 724 C CA . LEU A 1 90 ? 17.557 -0.834 -8.425 1.00 82.56 90 LEU A CA 1
ATOM 725 C C . LEU A 1 90 ? 18.492 0.301 -7.986 1.00 82.56 90 LEU A C 1
ATOM 727 O O . LEU A 1 90 ? 18.084 1.127 -7.172 1.00 82.56 90 LEU A O 1
ATOM 731 N N . ARG A 1 91 ? 19.707 0.382 -8.547 1.00 81.50 91 ARG A N 1
ATOM 732 C CA . ARG A 1 91 ? 20.660 1.470 -8.265 1.00 81.50 91 ARG A CA 1
ATOM 733 C C . ARG A 1 91 ? 20.183 2.829 -8.776 1.00 81.50 91 ARG A C 1
ATOM 735 O O . ARG A 1 91 ? 20.417 3.829 -8.107 1.00 81.50 91 ARG A O 1
ATOM 742 N N . GLU A 1 92 ? 19.537 2.877 -9.939 1.00 78.62 92 GLU A N 1
ATOM 743 C CA . GLU A 1 92 ? 19.014 4.123 -10.515 1.00 78.62 92 GLU A CA 1
ATOM 744 C C . GLU A 1 92 ? 17.773 4.637 -9.765 1.00 78.62 92 GLU A C 1
ATOM 746 O O . GLU A 1 92 ? 17.639 5.840 -9.543 1.00 78.62 92 GLU A O 1
ATOM 751 N N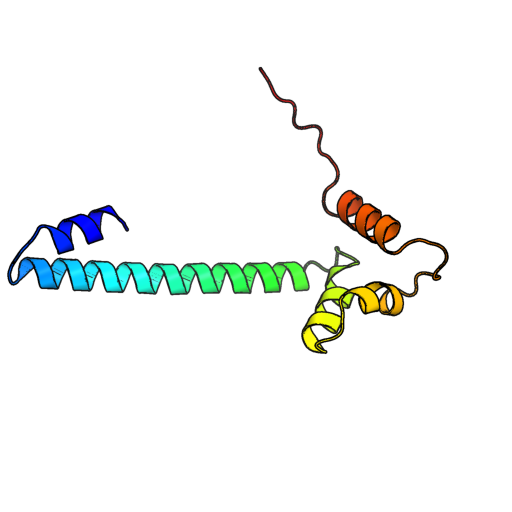 . LEU A 1 93 ? 16.875 3.739 -9.343 1.00 77.31 93 LEU A N 1
ATOM 752 C CA . LEU A 1 93 ? 15.667 4.093 -8.587 1.00 77.31 93 LEU A CA 1
ATOM 753 C C . LEU A 1 93 ? 15.957 4.437 -7.126 1.00 77.31 93 LEU A C 1
ATOM 755 O O . LEU A 1 93 ? 15.276 5.280 -6.538 1.00 77.31 93 LEU A O 1
ATOM 759 N N . TYR A 1 94 ? 16.952 3.773 -6.545 1.00 79.62 94 TYR A N 1
ATOM 760 C CA . TYR A 1 94 ? 17.369 3.940 -5.162 1.00 79.62 94 TYR A CA 1
ATOM 761 C C . TYR A 1 94 ? 18.882 4.152 -5.127 1.00 79.62 94 TYR A C 1
ATOM 763 O O . TYR A 1 94 ? 19.619 3.248 -4.716 1.00 79.62 94 TYR A O 1
ATOM 771 N N . PRO A 1 95 ? 19.372 5.332 -5.557 1.00 75.25 95 PRO A N 1
ATOM 772 C CA . PRO A 1 95 ? 20.777 5.654 -5.378 1.00 75.25 95 PRO A CA 1
ATOM 773 C C . PRO A 1 95 ? 21.083 5.504 -3.891 1.00 75.25 95 PRO A C 1
ATOM 775 O O . PRO A 1 95 ? 20.306 5.969 -3.052 1.00 75.25 95 PRO A O 1
ATOM 778 N N . GLN A 1 96 ? 22.170 4.807 -3.552 1.00 69.94 96 GLN A N 1
ATOM 779 C CA . GLN A 1 96 ? 22.605 4.718 -2.164 1.00 69.94 96 GLN A CA 1
ATOM 780 C C . GLN A 1 96 ? 22.983 6.125 -1.712 1.00 69.94 96 GLN A C 1
ATOM 782 O O . GLN A 1 96 ? 24.101 6.587 -1.924 1.00 69.94 96 GLN A O 1
ATOM 787 N N . ILE A 1 97 ? 22.016 6.834 -1.136 1.00 63.25 97 ILE A N 1
ATOM 788 C CA . ILE A 1 97 ? 22.265 8.054 -0.391 1.00 63.25 97 ILE A CA 1
ATOM 789 C C . ILE A 1 97 ? 23.158 7.589 0.759 1.00 63.25 97 ILE A C 1
ATOM 791 O O . ILE A 1 97 ? 22.724 6.706 1.506 1.00 63.25 97 ILE A O 1
ATOM 795 N N . PRO A 1 98 ? 24.393 8.102 0.905 1.00 59.66 98 PRO A N 1
ATOM 796 C CA . PRO A 1 98 ? 25.156 7.854 2.111 1.00 59.66 98 PRO A CA 1
ATOM 797 C C . PRO A 1 98 ? 24.300 8.426 3.233 1.00 59.66 98 PRO A C 1
ATOM 799 O O . PRO A 1 98 ? 24.162 9.639 3.341 1.00 59.66 98 PRO A O 1
ATOM 802 N N . ILE A 1 99 ? 23.623 7.569 3.993 1.00 59.94 99 ILE A N 1
ATOM 803 C CA . ILE A 1 99 ? 22.932 7.993 5.201 1.00 59.94 99 ILE A CA 1
ATOM 804 C C . ILE A 1 99 ? 24.079 8.269 6.168 1.00 59.94 99 ILE A C 1
ATOM 806 O O . ILE A 1 99 ? 24.756 7.308 6.551 1.00 59.94 99 ILE A O 1
ATOM 810 N N . PRO A 1 100 ? 24.374 9.532 6.531 1.00 51.09 100 PRO A N 1
ATOM 811 C CA . PRO A 1 100 ? 25.334 9.770 7.583 1.00 51.09 100 PRO A CA 1
ATOM 812 C C . PRO A 1 100 ? 24.670 9.250 8.854 1.00 51.09 100 PRO A C 1
ATOM 814 O O . PRO A 1 100 ? 23.805 9.897 9.440 1.00 51.09 100 PRO A O 1
ATOM 817 N N . PHE A 1 101 ? 25.025 8.030 9.242 1.00 56.94 101 PHE A N 1
ATOM 818 C CA . PHE A 1 101 ? 24.764 7.542 10.581 1.00 56.94 101 PHE A CA 1
ATOM 819 C C . PHE A 1 101 ? 25.613 8.405 11.514 1.00 56.94 101 PHE A C 1
ATOM 821 O O . PHE A 1 101 ? 26.791 8.130 11.726 1.00 56.94 101 PHE A O 1
ATOM 828 N N . GLN A 1 102 ? 25.036 9.501 12.010 1.00 50.88 102 GLN A N 1
ATOM 829 C CA . GLN A 1 102 ? 25.596 10.187 13.165 1.00 50.88 102 GLN A CA 1
ATOM 830 C C . GLN A 1 102 ? 25.416 9.254 14.362 1.00 50.88 102 GLN A C 1
ATOM 832 O O . GLN A 1 102 ? 24.301 8.820 14.661 1.00 50.88 102 GLN A O 1
ATOM 837 N N . ARG A 1 103 ? 26.553 8.860 14.930 1.00 54.41 103 ARG A N 1
ATOM 838 C CA . ARG A 1 103 ? 26.679 7.961 16.072 1.00 54.41 103 ARG A CA 1
ATOM 839 C C . ARG A 1 103 ? 26.535 8.737 17.371 1.00 54.41 103 ARG A C 1
ATOM 841 O O . ARG A 1 103 ? 27.003 9.897 17.391 1.00 54.41 103 ARG A O 1
#

pLDDT: mean 81.16, std 12.59, range [50.88, 97.69]